Protein AF-A0A2N5XEX2-F1 (afdb_monomer)

Mean predicted aligned error: 5.35 Å

Structure (mmCIF, N/CA/C/O backbone):
data_AF-A0A2N5XEX2-F1
#
_entry.id   AF-A0A2N5XEX2-F1
#
loop_
_atom_site.group_PDB
_atom_site.id
_atom_site.type_symbol
_atom_site.label_atom_id
_atom_site.label_alt_id
_atom_site.label_comp_id
_atom_site.label_asym_id
_atom_site.label_entity_id
_atom_site.label_seq_id
_atom_site.pdbx_PDB_ins_code
_atom_site.Cartn_x
_atom_site.Cartn_y
_atom_site.Cartn_z
_atom_site.occupancy
_atom_site.B_iso_or_equiv
_atom_site.auth_seq_id
_atom_site.auth_comp_id
_atom_site.auth_asym_id
_atom_site.auth_atom_id
_atom_site.pdbx_PDB_model_num
ATOM 1 N N . MET A 1 1 ? -8.941 18.783 -34.982 1.00 40.00 1 MET A N 1
ATOM 2 C CA . MET A 1 1 ? -8.845 17.412 -34.440 1.00 40.00 1 MET A CA 1
ATOM 3 C C . MET A 1 1 ? -9.365 17.450 -33.010 1.00 40.00 1 MET A C 1
ATOM 5 O O . MET A 1 1 ? -8.721 18.055 -32.162 1.00 40.00 1 MET A O 1
ATOM 9 N N . GLY A 1 2 ? -10.592 16.982 -32.783 1.00 37.44 2 GLY A N 1
ATOM 10 C CA . GLY A 1 2 ? -11.292 17.149 -31.508 1.00 37.44 2 GLY A CA 1
ATOM 11 C C . GLY A 1 2 ? -10.691 16.294 -30.394 1.00 37.44 2 GLY A C 1
ATOM 12 O O . GLY A 1 2 ? -10.546 15.087 -30.557 1.00 37.44 2 GLY A O 1
ATOM 13 N N . LYS A 1 3 ? -10.376 16.908 -29.248 1.00 43.88 3 LYS A N 1
ATOM 14 C CA . LYS A 1 3 ? -10.282 16.178 -27.979 1.00 43.88 3 LYS A CA 1
ATOM 15 C C . LYS A 1 3 ? -11.709 15.912 -27.498 1.00 43.88 3 LYS A C 1
ATOM 17 O O . LYS A 1 3 ? -12.308 16.761 -26.842 1.00 43.88 3 LYS A O 1
ATOM 22 N N . SER A 1 4 ? -12.258 14.759 -27.865 1.00 40.75 4 SER A N 1
ATOM 23 C CA 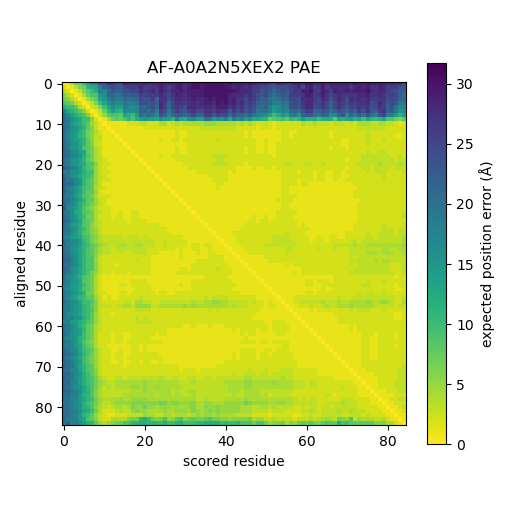. SER A 1 4 ? -13.481 14.243 -27.253 1.00 40.75 4 SER A CA 1
ATOM 24 C C . SER A 1 4 ? -13.167 13.777 -25.826 1.00 40.75 4 SER A C 1
ATOM 26 O O . SER A 1 4 ? -12.427 12.827 -25.613 1.00 40.75 4 SER A O 1
ATOM 28 N N . ILE A 1 5 ? -13.668 14.574 -24.884 1.00 62.91 5 ILE A N 1
ATOM 29 C CA . ILE A 1 5 ? -13.944 14.368 -23.453 1.00 62.91 5 ILE A CA 1
ATOM 30 C C . ILE A 1 5 ? -14.178 12.917 -23.001 1.00 62.91 5 ILE A C 1
ATOM 32 O O . ILE A 1 5 ? -15.112 12.298 -23.491 1.00 62.91 5 ILE A O 1
ATOM 36 N N . ASP A 1 6 ? -13.498 12.495 -21.923 1.00 45.47 6 ASP A N 1
ATOM 37 C CA . ASP A 1 6 ? -14.002 11.453 -21.016 1.00 45.47 6 ASP A CA 1
ATOM 38 C C . ASP A 1 6 ? -13.918 11.899 -19.545 1.00 45.47 6 ASP A C 1
ATOM 40 O O . ASP A 1 6 ? -12.913 12.404 -19.045 1.00 45.47 6 ASP A O 1
ATOM 44 N N . ARG A 1 7 ? -15.057 11.780 -18.865 1.00 45.25 7 ARG A N 1
ATOM 45 C CA . ARG A 1 7 ? -15.365 12.263 -17.514 1.00 45.25 7 ARG A CA 1
ATOM 46 C C . ARG A 1 7 ? -14.709 11.364 -16.443 1.00 45.25 7 ARG A C 1
ATOM 48 O O . ARG A 1 7 ? -14.930 10.165 -16.453 1.00 45.25 7 ARG A O 1
ATOM 55 N N . ALA A 1 8 ? -14.040 11.944 -15.441 1.00 42.97 8 ALA A N 1
ATOM 56 C CA . ALA A 1 8 ? -13.773 11.322 -14.127 1.00 42.97 8 ALA A CA 1
ATOM 57 C C . ALA A 1 8 ? -12.826 10.093 -14.055 1.00 42.97 8 ALA A C 1
ATOM 59 O O . ALA A 1 8 ? -13.203 9.055 -13.508 1.00 42.97 8 ALA A O 1
ATOM 60 N N . SER A 1 9 ? -11.561 10.225 -14.469 1.00 50.72 9 SER A N 1
ATOM 61 C CA . SER A 1 9 ? -10.511 9.224 -14.191 1.00 50.72 9 SER A CA 1
ATOM 62 C C . SER A 1 9 ? -10.184 9.154 -12.689 1.00 50.72 9 SER A C 1
ATOM 64 O O . SER A 1 9 ? -9.215 9.744 -12.215 1.00 50.72 9 SER A O 1
ATOM 66 N N . SER A 1 10 ? -11.025 8.485 -11.896 1.00 74.88 10 SER A N 1
ATOM 67 C CA . SER A 1 10 ? -10.702 8.164 -10.503 1.00 74.88 10 SER A CA 1
ATOM 68 C C . SER A 1 10 ? -9.469 7.271 -10.505 1.00 74.88 10 SER A C 1
ATOM 70 O O . SER A 1 10 ? -9.538 6.147 -10.994 1.00 74.88 10 SER A O 1
ATOM 72 N N . HIS A 1 11 ? -8.361 7.772 -9.960 1.00 89.38 11 HIS A N 1
ATOM 73 C CA . HIS A 1 11 ? -7.155 6.996 -9.682 1.00 89.38 11 HIS A CA 1
ATOM 74 C C . HIS A 1 11 ? -7.539 5.593 -9.146 1.00 89.38 11 HIS A C 1
ATOM 76 O O . HIS A 1 11 ? -8.362 5.535 -8.225 1.00 89.38 11 HIS A O 1
ATOM 82 N N . PRO A 1 12 ? -6.971 4.470 -9.635 1.00 92.62 12 PRO A N 1
ATOM 83 C CA . PRO A 1 12 ? -7.404 3.117 -9.249 1.00 92.62 12 PRO A CA 1
ATOM 84 C C . PRO A 1 12 ? -7.446 2.891 -7.731 1.00 92.62 12 PRO A C 1
ATOM 86 O O . PRO A 1 12 ? -8.444 2.413 -7.187 1.00 92.62 12 PRO A O 1
ATOM 89 N N . LEU A 1 13 ? -6.430 3.372 -7.006 1.00 95.06 13 LEU A N 1
ATOM 90 C CA . LEU A 1 13 ? -6.449 3.389 -5.539 1.00 95.06 13 LEU A CA 1
ATOM 91 C C . LEU A 1 13 ? -7.618 4.191 -4.935 1.00 95.06 13 LEU A C 1
ATOM 93 O O . LEU A 1 13 ? -8.247 3.720 -3.987 1.00 95.06 13 LEU A O 1
ATOM 97 N N . ALA A 1 14 ? -7.951 5.365 -5.483 1.00 95.31 14 ALA A N 1
ATOM 98 C CA . ALA A 1 14 ? -9.088 6.165 -5.030 1.00 95.31 14 ALA A CA 1
ATOM 99 C C . ALA A 1 14 ? -10.417 5.425 -5.244 1.00 95.31 14 ALA A C 1
ATOM 101 O O . ALA A 1 14 ? -11.290 5.466 -4.374 1.00 95.31 14 ALA A O 1
ATOM 102 N N . PHE A 1 15 ? -10.563 4.721 -6.372 1.00 94.19 15 PHE A N 1
ATOM 103 C CA . PHE A 1 15 ? -11.719 3.865 -6.642 1.00 94.19 15 PHE A CA 1
ATOM 104 C C . PHE A 1 15 ? -11.836 2.741 -5.604 1.00 94.19 15 PHE A C 1
ATOM 106 O O . PHE A 1 15 ? -12.885 2.594 -4.971 1.00 94.19 15 PHE A O 1
ATOM 113 N N . VAL A 1 16 ? -10.751 1.996 -5.362 1.00 95.00 16 VAL A N 1
ATOM 114 C CA . VAL A 1 16 ? -10.710 0.916 -4.363 1.00 95.00 16 VAL A CA 1
ATOM 115 C C . VAL A 1 16 ? -11.048 1.444 -2.971 1.00 95.00 16 VAL A C 1
ATOM 117 O O . VAL A 1 16 ? -11.918 0.892 -2.295 1.00 95.00 16 VAL A O 1
ATOM 120 N N . ARG A 1 17 ? -10.412 2.543 -2.557 1.00 96.38 17 ARG A N 1
ATOM 121 C CA . ARG A 1 17 ? -10.617 3.167 -1.251 1.00 96.38 17 ARG A CA 1
ATOM 122 C C . ARG A 1 17 ? -12.083 3.559 -1.042 1.00 96.38 17 ARG A C 1
ATOM 124 O O . ARG A 1 17 ? -12.672 3.193 -0.028 1.00 96.38 17 ARG A O 1
ATOM 131 N N . ARG A 1 18 ? -12.690 4.247 -2.017 1.00 96.19 18 ARG A N 1
ATOM 132 C CA . ARG A 1 18 ? -14.108 4.649 -1.966 1.00 96.19 18 ARG A CA 1
ATOM 133 C C . ARG A 1 18 ? -15.043 3.442 -1.928 1.00 96.19 18 ARG A C 1
ATOM 135 O O . ARG A 1 18 ? -15.960 3.426 -1.116 1.00 96.19 18 ARG A O 1
ATOM 142 N N . ARG A 1 19 ? -14.788 2.410 -2.740 1.00 96.12 19 ARG A N 1
ATOM 143 C CA . ARG A 1 19 ? -15.597 1.178 -2.772 1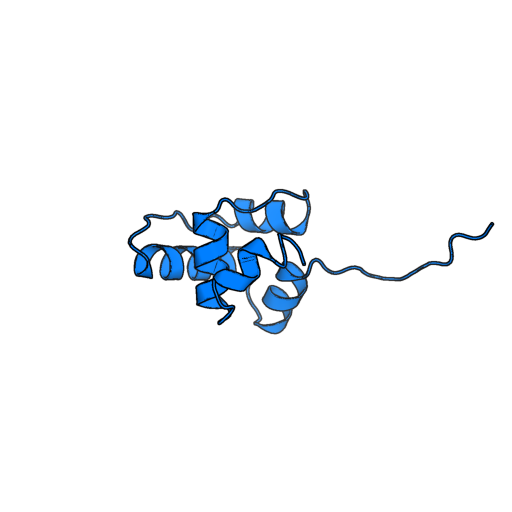.00 96.12 19 ARG A CA 1
ATOM 144 C C . ARG A 1 19 ? -15.533 0.390 -1.460 1.00 96.12 19 ARG A C 1
ATOM 146 O O . ARG A 1 19 ? -16.492 -0.287 -1.110 1.00 96.12 19 ARG A O 1
ATOM 153 N N . ARG A 1 20 ? -14.414 0.476 -0.738 1.00 96.31 20 ARG A N 1
ATOM 154 C CA . ARG A 1 20 ? -14.225 -0.132 0.589 1.00 96.31 20 ARG A CA 1
ATOM 155 C C . ARG A 1 20 ? -14.711 0.755 1.745 1.00 96.31 20 ARG A C 1
ATOM 157 O O . ARG A 1 20 ? -14.645 0.317 2.886 1.00 96.31 20 ARG A O 1
ATOM 164 N N . GLY A 1 21 ? -15.175 1.978 1.471 1.00 97.06 21 GLY A N 1
ATOM 165 C CA . GLY A 1 21 ? -15.593 2.932 2.504 1.00 97.06 21 GLY A CA 1
ATOM 166 C C . GLY A 1 21 ? -14.439 3.508 3.330 1.00 97.06 21 GLY A C 1
ATOM 167 O O . GLY A 1 21 ? -14.671 4.049 4.402 1.00 97.06 21 GLY A O 1
ATOM 168 N N . TRP A 1 22 ? -13.199 3.403 2.849 1.00 97.94 22 TRP A N 1
ATOM 169 C CA . TRP A 1 22 ? -12.022 3.849 3.588 1.00 97.94 22 TRP A CA 1
ATOM 170 C C . TRP A 1 22 ? -11.784 5.363 3.438 1.00 97.94 22 TRP A C 1
ATOM 172 O O . TRP A 1 22 ? -11.757 5.942 2.346 1.00 97.94 22 TRP A O 1
ATOM 182 N N . SER A 1 23 ? -11.507 6.028 4.549 1.00 98.12 23 SER A N 1
ATOM 183 C CA . SER A 1 23 ? -10.804 7.308 4.577 1.00 98.12 23 SER A CA 1
ATOM 184 C C . SER A 1 23 ? -9.332 7.130 4.182 1.00 98.12 23 SER A C 1
ATOM 186 O O . SER A 1 23 ? -8.789 6.022 4.162 1.00 98.12 23 SER A O 1
ATOM 188 N N . TYR A 1 24 ? -8.636 8.234 3.898 1.00 98.25 24 TYR A N 1
ATOM 189 C CA . TYR A 1 24 ? -7.187 8.196 3.664 1.00 98.25 24 TYR A CA 1
ATOM 190 C C . TYR A 1 24 ? -6.417 7.614 4.856 1.00 98.25 24 TYR A C 1
ATOM 192 O O . TYR A 1 24 ? -5.440 6.892 4.672 1.00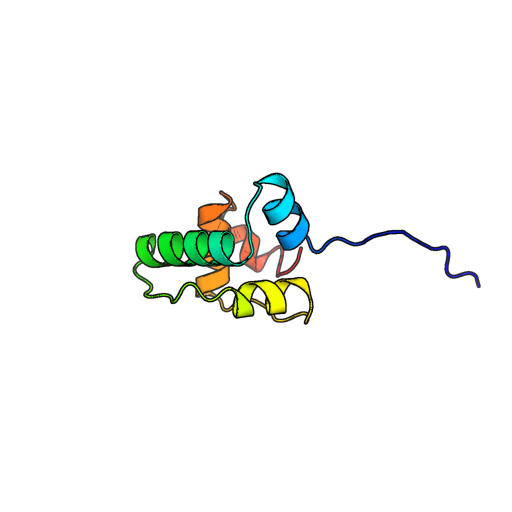 98.25 24 TYR A O 1
ATOM 200 N N . GLN A 1 25 ? -6.862 7.913 6.081 1.00 98.62 25 GLN A N 1
ATOM 201 C CA . GLN A 1 25 ? -6.220 7.410 7.291 1.00 98.62 25 GLN A CA 1
ATOM 202 C C . GLN A 1 25 ? -6.457 5.908 7.480 1.00 98.62 25 GLN A C 1
ATOM 204 O O . GLN A 1 25 ? -5.552 5.208 7.925 1.00 98.62 25 GLN A O 1
ATOM 209 N N . GLU A 1 26 ? -7.641 5.397 7.140 1.00 98.75 26 GLU A N 1
ATOM 210 C CA . GLU A 1 26 ? -7.916 3.955 7.186 1.00 98.75 26 GLU A CA 1
ATOM 211 C C . GLU A 1 26 ? -7.086 3.196 6.162 1.00 98.75 26 GLU A C 1
ATOM 213 O O . GLU A 1 26 ? -6.447 2.215 6.527 1.00 98.75 26 GLU A O 1
ATOM 218 N N . LEU A 1 27 ? -6.987 3.693 4.926 1.00 98.56 27 LEU A N 1
ATOM 219 C CA . LEU A 1 27 ? -6.092 3.085 3.947 1.00 98.56 27 LEU A CA 1
ATOM 220 C C . LEU A 1 27 ? -4.630 3.122 4.426 1.00 98.56 27 LEU A C 1
ATOM 222 O O . LEU A 1 27 ? -3.928 2.121 4.327 1.00 98.56 27 LEU A O 1
ATOM 226 N N . ALA A 1 28 ? -4.175 4.224 5.028 1.00 98.62 28 ALA A N 1
ATOM 227 C CA . ALA A 1 28 ? -2.828 4.293 5.591 1.00 98.62 28 ALA A CA 1
ATOM 228 C C . ALA A 1 28 ? -2.588 3.256 6.708 1.00 98.62 28 ALA A C 1
ATOM 230 O O . ALA A 1 28 ? -1.487 2.713 6.799 1.00 98.62 28 ALA A O 1
ATOM 231 N N . ARG A 1 29 ? -3.600 2.962 7.539 1.00 98.81 29 ARG A N 1
ATOM 232 C CA . ARG A 1 29 ? -3.533 1.904 8.565 1.00 98.81 29 ARG A CA 1
ATOM 233 C C . ARG A 1 29 ? -3.495 0.516 7.938 1.00 98.81 29 ARG A C 1
ATOM 235 O O . ARG A 1 29 ? -2.608 -0.253 8.275 1.00 98.81 29 ARG A O 1
ATOM 242 N N . VAL A 1 30 ? -4.365 0.243 6.964 1.00 98.56 30 VAL A N 1
ATOM 243 C CA . VAL A 1 30 ? -4.375 -1.026 6.220 1.00 98.56 30 VAL A CA 1
ATOM 244 C C . VAL A 1 30 ? -2.999 -1.314 5.617 1.00 98.56 30 VAL A C 1
ATOM 246 O O . VAL A 1 30 ? -2.494 -2.428 5.745 1.00 98.56 30 VAL A O 1
ATOM 249 N N . VAL A 1 31 ? -2.363 -0.314 5.004 1.00 98.50 31 VAL A N 1
ATOM 250 C CA . VAL A 1 31 ? -1.010 -0.465 4.453 1.00 98.50 31 VAL A CA 1
ATOM 251 C C . VAL A 1 31 ? 0.012 -0.718 5.563 1.00 98.50 31 VAL A C 1
ATOM 253 O O . VAL A 1 31 ? 0.813 -1.637 5.437 1.00 98.50 31 VAL A O 1
ATOM 256 N N . ALA A 1 32 ? -0.024 0.035 6.665 1.00 98.62 32 ALA A N 1
ATOM 257 C CA . ALA A 1 32 ? 0.905 -0.166 7.777 1.00 98.62 32 ALA A CA 1
ATOM 258 C C . ALA A 1 32 ? 0.778 -1.560 8.423 1.00 98.62 32 ALA A C 1
ATOM 260 O O . ALA A 1 32 ? 1.792 -2.206 8.685 1.00 98.62 32 ALA A O 1
ATOM 261 N N . ASP A 1 33 ? -0.444 -2.056 8.619 1.00 98.69 33 ASP A N 1
ATOM 262 C CA . ASP A 1 33 ? -0.703 -3.378 9.196 1.00 98.69 33 ASP A CA 1
ATOM 263 C C . ASP A 1 33 ? -0.211 -4.499 8.269 1.00 98.69 33 ASP A C 1
ATOM 265 O O . ASP A 1 33 ? 0.406 -5.468 8.718 1.00 98.69 33 ASP A O 1
ATOM 269 N N . ASN A 1 34 ? -0.411 -4.346 6.955 1.00 98.62 34 ASN A N 1
ATOM 270 C CA . ASN A 1 34 ? 0.084 -5.307 5.970 1.00 98.62 34 ASN A CA 1
ATOM 271 C C . ASN A 1 34 ? 1.609 -5.240 5.804 1.00 98.62 34 ASN A C 1
ATOM 273 O O . ASN A 1 34 ? 2.232 -6.285 5.642 1.00 98.62 34 ASN A O 1
ATOM 277 N N . ALA A 1 35 ? 2.223 -4.059 5.903 1.00 98.38 35 ALA A N 1
ATOM 278 C CA . ALA A 1 35 ? 3.679 -3.919 5.935 1.00 98.38 35 ALA A CA 1
ATOM 279 C C . ALA A 1 35 ? 4.271 -4.604 7.175 1.00 98.38 35 ALA A C 1
ATOM 281 O O . ALA A 1 35 ? 5.226 -5.372 7.066 1.00 98.38 35 ALA A O 1
ATOM 282 N N . ARG A 1 36 ? 3.642 -4.424 8.343 1.00 98.19 36 ARG A N 1
ATOM 283 C CA . ARG A 1 36 ? 4.045 -5.096 9.583 1.00 98.19 36 ARG A CA 1
ATOM 284 C C . ARG A 1 36 ? 3.961 -6.616 9.463 1.00 98.19 36 ARG A C 1
ATOM 286 O O . ARG A 1 36 ? 4.866 -7.303 9.928 1.00 98.19 36 ARG A O 1
ATOM 293 N N . ALA A 1 37 ? 2.921 -7.142 8.816 1.00 97.81 37 ALA A N 1
ATOM 294 C CA . ALA A 1 37 ? 2.796 -8.574 8.538 1.00 97.81 37 ALA A CA 1
ATOM 295 C C . ALA A 1 37 ? 3.903 -9.112 7.606 1.00 97.81 37 ALA A C 1
ATOM 297 O O . ALA A 1 37 ? 4.156 -10.313 7.600 1.00 97.81 37 ALA A O 1
ATOM 298 N N . LEU A 1 38 ? 4.565 -8.237 6.844 1.00 97.00 38 LEU A N 1
ATOM 299 C CA . LEU A 1 38 ? 5.736 -8.544 6.016 1.00 97.00 38 LEU A CA 1
ATOM 300 C C . LEU A 1 38 ? 7.069 -8.265 6.740 1.00 97.00 38 LEU A C 1
ATOM 302 O O . LEU A 1 38 ? 8.125 -8.350 6.124 1.00 97.00 38 LEU A O 1
ATOM 306 N N . GLY A 1 39 ? 7.040 -7.909 8.029 1.00 98.12 39 GLY A N 1
ATOM 307 C CA . GLY A 1 39 ? 8.238 -7.571 8.802 1.00 98.12 39 GLY A CA 1
ATOM 308 C C . GLY A 1 39 ? 8.778 -6.159 8.555 1.00 98.12 39 GLY A C 1
ATOM 309 O O . GLY A 1 39 ? 9.877 -5.845 9.005 1.00 98.12 39 GLY A O 1
ATOM 310 N N . VAL A 1 40 ? 8.018 -5.292 7.877 1.00 97.94 40 VAL A N 1
ATOM 311 C CA . VAL A 1 40 ? 8.438 -3.927 7.541 1.00 97.94 40 VAL A CA 1
ATOM 312 C C . VAL A 1 40 ? 7.743 -2.916 8.459 1.00 97.94 40 VAL A C 1
ATOM 314 O O . VAL A 1 40 ? 6.515 -2.783 8.413 1.00 97.94 40 VAL A O 1
ATOM 317 N N . PRO A 1 41 ? 8.482 -2.163 9.293 1.00 96.38 41 PRO A N 1
ATOM 318 C CA . PRO A 1 41 ? 7.888 -1.104 10.096 1.00 96.38 41 PRO A CA 1
ATOM 319 C C . PRO A 1 41 ? 7.436 0.048 9.192 1.00 96.38 41 PRO A C 1
ATOM 321 O O . PRO A 1 41 ? 8.222 0.598 8.424 1.00 96.38 41 PRO A O 1
ATOM 324 N N . MET A 1 42 ? 6.168 0.453 9.300 1.00 97.56 42 MET A N 1
ATOM 325 C CA . MET A 1 42 ? 5.623 1.535 8.482 1.00 97.56 42 MET A CA 1
ATOM 326 C C . MET A 1 42 ? 4.665 2.431 9.268 1.00 97.56 42 MET A C 1
ATOM 328 O O . MET A 1 42 ? 3.786 1.961 9.985 1.00 97.56 42 MET A O 1
ATOM 332 N N . ALA A 1 43 ? 4.811 3.747 9.098 1.00 97.31 43 ALA A N 1
ATOM 333 C CA . ALA A 1 43 ? 3.914 4.728 9.698 1.00 97.31 43 ALA A CA 1
ATOM 334 C C . ALA A 1 43 ? 2.635 4.926 8.861 1.00 97.31 43 ALA A C 1
ATOM 336 O O . ALA A 1 43 ? 2.699 5.214 7.662 1.00 97.31 43 ALA A O 1
ATOM 337 N N . ALA A 1 44 ? 1.474 4.872 9.518 1.00 98.19 44 ALA A N 1
ATOM 338 C CA . ALA A 1 44 ? 0.160 5.105 8.916 1.00 98.19 44 ALA A CA 1
ATOM 339 C C . ALA A 1 44 ? -0.126 6.609 8.722 1.00 98.19 44 ALA A C 1
ATOM 341 O O . ALA A 1 44 ? -0.853 7.226 9.503 1.00 98.19 44 ALA A O 1
ATOM 342 N N . ARG A 1 45 ? 0.456 7.211 7.679 1.00 98.06 45 ARG A N 1
ATOM 343 C CA . ARG A 1 45 ? 0.300 8.641 7.348 1.00 98.06 45 ARG A CA 1
ATOM 344 C C . ARG A 1 45 ? -0.655 8.848 6.171 1.00 98.06 45 ARG A C 1
ATOM 346 O O . ARG A 1 45 ? -0.326 8.472 5.043 1.00 98.06 45 ARG A O 1
ATOM 353 N N . ARG A 1 46 ? -1.808 9.487 6.410 1.00 97.81 46 ARG A N 1
ATOM 354 C CA . ARG A 1 46 ? -2.810 9.800 5.368 1.00 97.81 46 ARG A CA 1
ATOM 355 C C . ARG A 1 46 ? -2.243 10.635 4.216 1.00 97.81 46 ARG A C 1
ATOM 357 O O . ARG A 1 46 ? -2.708 10.521 3.088 1.00 97.81 46 ARG A O 1
ATOM 364 N N . GLU A 1 47 ? -1.231 11.457 4.489 1.00 98.12 47 GLU A N 1
ATOM 365 C CA . GLU A 1 47 ? -0.608 12.348 3.511 1.00 98.12 47 GLU A CA 1
ATOM 366 C C . GLU A 1 47 ? 0.073 11.557 2.390 1.00 98.12 47 GLU A C 1
ATOM 368 O O . GLU A 1 47 ? 0.054 12.005 1.244 1.00 98.12 47 GLU A O 1
ATOM 373 N N . LYS A 1 48 ? 0.625 10.365 2.686 1.00 96.88 48 LYS A N 1
ATOM 374 C CA . LYS A 1 48 ? 1.192 9.492 1.644 1.00 96.88 48 LYS A CA 1
ATOM 375 C C . LYS A 1 48 ? 0.104 9.064 0.663 1.00 96.88 48 LYS A C 1
ATOM 377 O O . LYS A 1 48 ? 0.268 9.238 -0.535 1.00 96.88 48 LYS A O 1
ATOM 382 N N . VAL A 1 49 ? -1.028 8.593 1.187 1.00 97.50 49 VAL A N 1
ATOM 383 C CA . VAL A 1 49 ? -2.165 8.119 0.385 1.00 97.50 49 VAL A CA 1
ATOM 384 C C . VAL A 1 49 ? -2.704 9.220 -0.522 1.00 97.50 49 VAL A C 1
ATOM 386 O O . VAL A 1 49 ? -2.938 8.993 -1.704 1.00 97.50 49 VAL A O 1
ATOM 389 N N . TRP A 1 50 ? -2.854 10.433 0.011 1.00 96.62 50 TRP A N 1
ATOM 390 C CA . TRP A 1 50 ? -3.309 11.562 -0.791 1.00 96.62 50 TRP A CA 1
ATOM 391 C C . TRP A 1 50 ? -2.323 11.902 -1.923 1.00 96.62 50 TRP A C 1
ATOM 393 O O . TRP A 1 50 ? -2.749 12.126 -3.052 1.00 96.62 50 TRP A O 1
ATOM 403 N N . ARG A 1 51 ? 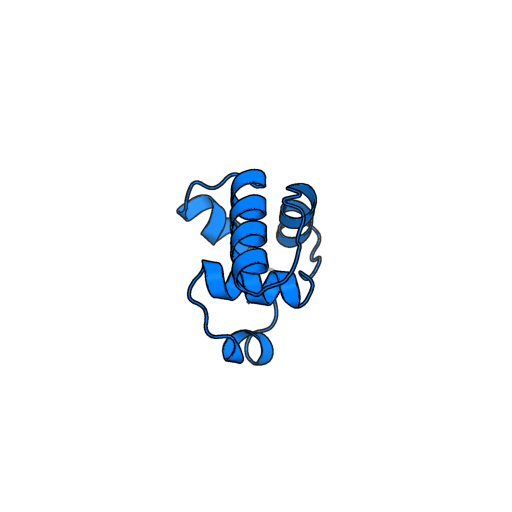-1.007 11.875 -1.665 1.00 96.56 51 ARG A N 1
ATOM 404 C CA . ARG A 1 51 ? 0.006 12.093 -2.714 1.00 96.56 51 ARG A CA 1
ATOM 405 C C . ARG A 1 51 ? -0.014 11.004 -3.786 1.00 96.56 51 ARG A C 1
ATOM 407 O O . ARG A 1 51 ? 0.166 11.324 -4.958 1.00 96.56 51 ARG A O 1
ATOM 414 N N . TRP A 1 52 ? -0.247 9.752 -3.397 1.00 96.88 52 TRP A N 1
ATOM 415 C CA . TRP A 1 52 ? -0.397 8.644 -4.340 1.00 96.88 52 TRP A CA 1
ATOM 416 C C . TRP A 1 52 ? -1.583 8.876 -5.278 1.00 96.88 52 TRP A C 1
ATOM 418 O O . TRP A 1 52 ? -1.428 8.773 -6.486 1.00 96.88 52 TRP A O 1
ATOM 428 N N . GLU A 1 53 ? -2.737 9.275 -4.732 1.00 95.06 53 GLU A N 1
ATOM 429 C CA . GLU A 1 53 ? -3.957 9.487 -5.520 1.00 95.06 53 GLU A CA 1
ATOM 430 C C . GLU A 1 53 ? -3.934 10.751 -6.397 1.00 95.06 53 GLU A C 1
ATOM 432 O O . GLU A 1 53 ? -4.556 10.749 -7.457 1.00 95.06 53 GLU A O 1
ATOM 437 N N . HIS A 1 54 ? -3.268 11.829 -5.961 1.00 93.12 54 HIS A N 1
ATOM 438 C CA . HIS A 1 54 ? -3.433 13.162 -6.570 1.00 93.12 54 HIS A CA 1
ATOM 439 C C . HIS A 1 54 ? -2.167 13.762 -7.180 1.00 93.12 54 HIS A C 1
ATOM 441 O O . HIS A 1 54 ? -2.273 14.636 -8.034 1.00 93.12 54 HIS A O 1
ATOM 447 N N . TRP A 1 55 ? -0.976 13.349 -6.744 1.00 93.00 55 TRP A N 1
ATOM 448 C CA . TRP A 1 55 ? 0.295 13.970 -7.158 1.00 93.00 55 TRP A CA 1
ATOM 449 C C . TRP A 1 55 ? 1.156 13.076 -8.050 1.00 93.00 55 TRP A C 1
ATOM 451 O O . TRP A 1 55 ? 2.292 13.431 -8.349 1.00 93.00 55 TRP A O 1
ATOM 461 N N . GLY A 1 56 ? 0.647 11.910 -8.455 1.00 88.44 56 GLY A N 1
ATOM 462 C CA . GLY A 1 56 ? 1.418 10.949 -9.246 1.00 88.44 56 GLY A CA 1
ATOM 463 C C . GLY A 1 56 ? 2.624 10.376 -8.495 1.00 88.44 56 GLY A C 1
ATOM 464 O O . GLY A 1 56 ? 3.534 9.834 -9.115 1.00 88.44 56 GLY A O 1
ATOM 465 N N . VAL A 1 57 ? 2.660 10.500 -7.160 1.00 95.50 57 VAL A N 1
ATOM 466 C CA . VAL A 1 57 ? 3.732 9.915 -6.352 1.00 95.50 57 VAL A CA 1
ATOM 467 C C . VAL A 1 57 ? 3.563 8.403 -6.352 1.00 95.50 57 VAL A C 1
ATOM 469 O O . VAL A 1 57 ? 2.565 7.885 -5.858 1.00 95.50 57 VAL A O 1
ATOM 472 N N . VAL A 1 58 ? 4.569 7.698 -6.855 1.00 95.81 58 VAL A N 1
ATOM 473 C CA . VAL A 1 58 ? 4.614 6.237 -6.811 1.00 95.81 58 VAL A CA 1
ATOM 474 C C . VAL A 1 58 ? 4.886 5.790 -5.365 1.00 95.81 58 VAL A C 1
ATOM 476 O O . VAL A 1 58 ? 5.832 6.291 -4.745 1.00 95.81 58 VAL A O 1
ATOM 479 N N . PRO A 1 59 ? 4.085 4.879 -4.780 1.00 96.38 59 PRO A N 1
ATOM 480 C CA . PRO A 1 59 ? 4.397 4.292 -3.484 1.00 96.38 59 PRO A CA 1
ATOM 481 C C . PRO A 1 59 ? 5.745 3.565 -3.534 1.00 96.38 59 PRO A C 1
ATOM 483 O O . PRO A 1 59 ? 6.058 2.888 -4.511 1.00 96.38 59 PRO A O 1
ATOM 486 N N . GLU A 1 60 ? 6.539 3.666 -2.471 1.00 95.94 60 GLU A N 1
ATOM 487 C CA . GLU A 1 60 ? 7.786 2.899 -2.357 1.00 95.94 60 GLU A CA 1
ATOM 488 C C . GLU A 1 60 ? 7.520 1.381 -2.394 1.00 95.94 60 GLU A C 1
ATOM 490 O O . GLU A 1 60 ? 6.408 0.937 -2.097 1.00 95.94 60 GLU A O 1
ATOM 495 N N . ALA A 1 61 ? 8.533 0.575 -2.728 1.00 95.94 61 ALA A N 1
ATOM 496 C CA . ALA A 1 61 ? 8.368 -0.863 -2.968 1.00 95.94 61 ALA A CA 1
ATOM 497 C C . ALA A 1 61 ? 7.681 -1.608 -1.805 1.00 95.94 61 ALA A C 1
ATOM 499 O O . ALA A 1 61 ? 6.796 -2.432 -2.032 1.00 95.94 61 ALA A O 1
ATOM 500 N N . ASP A 1 62 ? 8.020 -1.278 -0.555 1.00 97.56 62 ASP A N 1
ATOM 501 C CA . ASP A 1 62 ? 7.347 -1.840 0.622 1.00 97.56 62 ASP A CA 1
ATOM 502 C C . ASP A 1 62 ? 5.872 -1.438 0.715 1.00 97.56 62 ASP A C 1
ATOM 504 O O . ASP A 1 62 ? 5.024 -2.263 1.057 1.00 97.56 62 ASP A O 1
ATOM 508 N N . SER A 1 63 ? 5.540 -0.189 0.371 1.00 97.62 63 SER A N 1
ATOM 509 C CA . SER A 1 63 ? 4.149 0.274 0.323 1.00 97.62 63 SER A CA 1
ATOM 510 C C . SER A 1 63 ? 3.367 -0.432 -0.791 1.00 97.62 63 SER A C 1
ATOM 512 O O . SER A 1 63 ? 2.211 -0.788 -0.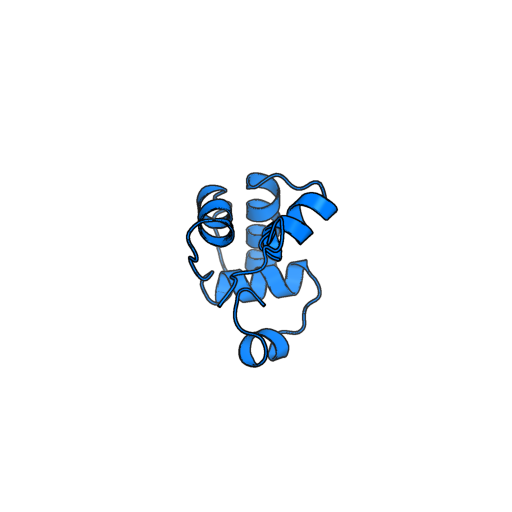572 1.00 97.62 63 SER A O 1
ATOM 514 N N . GLN A 1 64 ? 3.984 -0.694 -1.950 1.00 97.56 64 GLN A N 1
ATOM 515 C CA . GLN A 1 64 ? 3.354 -1.460 -3.034 1.00 97.56 64 GLN A CA 1
ATOM 516 C C . GLN A 1 64 ? 3.105 -2.916 -2.633 1.00 97.56 64 GLN A C 1
ATOM 518 O O . GLN A 1 64 ? 1.998 -3.412 -2.818 1.00 97.56 64 GLN A O 1
ATOM 523 N N . ARG A 1 65 ? 4.080 -3.583 -1.999 1.00 97.56 65 ARG A N 1
ATOM 524 C CA . ARG A 1 65 ? 3.899 -4.945 -1.466 1.00 97.56 65 ARG A CA 1
ATOM 525 C C . ARG A 1 65 ? 2.804 -5.014 -0.406 1.00 97.56 65 ARG A C 1
ATOM 527 O O . ARG A 1 65 ? 1.980 -5.924 -0.427 1.00 97.56 65 ARG A O 1
ATOM 534 N N . ALA A 1 66 ? 2.767 -4.044 0.503 1.00 98.19 66 ALA A N 1
ATOM 535 C CA . ALA A 1 66 ? 1.741 -3.975 1.535 1.00 98.19 66 ALA A CA 1
ATOM 536 C C . ALA A 1 66 ? 0.340 -3.726 0.949 1.00 98.19 66 ALA A C 1
ATOM 538 O O . ALA A 1 66 ? -0.619 -4.369 1.378 1.00 98.19 66 ALA A O 1
ATOM 539 N N . LEU A 1 67 ? 0.216 -2.849 -0.054 1.00 97.38 67 LEU A N 1
ATOM 540 C CA . LEU A 1 67 ? -1.028 -2.649 -0.806 1.00 97.38 67 LEU A CA 1
ATOM 541 C C . LEU A 1 67 ? -1.448 -3.918 -1.549 1.00 97.38 67 LEU A C 1
ATOM 543 O O . LEU A 1 67 ? -2.601 -4.324 -1.443 1.00 97.38 67 LEU A O 1
ATOM 547 N N . ALA A 1 68 ? -0.521 -4.572 -2.249 1.00 96.69 68 ALA A N 1
ATOM 548 C CA . ALA A 1 68 ? -0.794 -5.804 -2.977 1.00 96.69 68 ALA A CA 1
ATOM 549 C C . ALA A 1 68 ? -1.325 -6.890 -2.035 1.00 96.69 68 ALA A C 1
ATOM 551 O O . ALA A 1 68 ? -2.405 -7.435 -2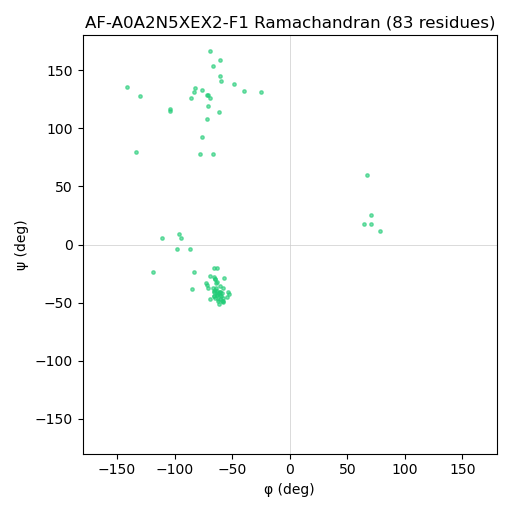.257 1.00 96.69 68 ALA A O 1
ATOM 552 N N . ARG A 1 69 ? -0.649 -7.097 -0.899 1.00 97.56 69 ARG A N 1
ATOM 553 C CA . ARG A 1 69 ? -1.099 -8.009 0.157 1.00 97.56 69 ARG A CA 1
ATOM 554 C C . ARG A 1 69 ? -2.492 -7.643 0.684 1.00 97.56 69 ARG A C 1
ATOM 556 O O . ARG A 1 69 ? -3.339 -8.521 0.822 1.00 97.56 69 ARG A O 1
ATOM 563 N N . ALA A 1 70 ? -2.744 -6.361 0.958 1.00 97.12 70 ALA A N 1
ATOM 564 C CA . ALA A 1 70 ? -4.033 -5.886 1.463 1.00 97.12 70 ALA A CA 1
ATOM 565 C C . ALA A 1 70 ? -5.187 -6.105 0.472 1.00 97.12 70 ALA A C 1
ATOM 567 O O . ALA A 1 70 ? -6.332 -6.302 0.881 1.00 97.12 70 ALA A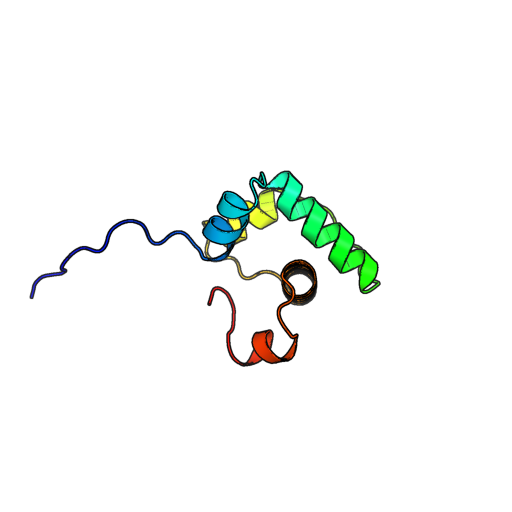 O 1
ATOM 568 N N . LEU A 1 71 ? -4.892 -6.046 -0.827 1.00 95.44 71 LEU A N 1
ATOM 569 C CA . LEU A 1 71 ? -5.870 -6.163 -1.907 1.00 95.44 71 LEU A CA 1
ATOM 570 C C . LEU A 1 71 ? -5.954 -7.576 -2.501 1.00 95.44 71 LEU A C 1
ATOM 572 O O . LEU A 1 71 ? -6.811 -7.812 -3.349 1.00 95.44 71 LEU A O 1
ATOM 576 N N . GLY A 1 72 ? -5.110 -8.510 -2.050 1.00 95.69 72 GLY A N 1
ATOM 577 C CA . GLY A 1 72 ? -5.024 -9.861 -2.608 1.00 95.69 72 GLY A CA 1
ATOM 578 C C . GLY A 1 72 ? -4.411 -9.901 -4.011 1.00 95.69 72 GLY A C 1
ATOM 579 O O . GLY A 1 72 ? -4.711 -10.808 -4.782 1.00 95.69 72 GLY A O 1
ATOM 580 N N . VAL A 1 73 ? -3.589 -8.910 -4.360 1.00 94.88 73 VAL A N 1
ATOM 581 C CA . VAL A 1 73 ? -2.869 -8.846 -5.635 1.00 94.88 73 VAL A CA 1
ATOM 582 C C . VAL A 1 73 ? -1.557 -9.634 -5.503 1.00 94.88 73 VAL A C 1
ATOM 584 O O . VAL A 1 73 ? -0.790 -9.361 -4.576 1.00 94.88 73 VAL A O 1
ATOM 587 N N . PRO A 1 74 ? -1.280 -10.605 -6.394 1.00 93.75 74 PRO A N 1
ATOM 588 C CA . PRO A 1 74 ? -0.014 -11.339 -6.399 1.00 93.75 74 PRO A CA 1
ATOM 589 C C . PRO A 1 74 ? 1.190 -10.418 -6.630 1.00 93.75 74 PRO A C 1
ATOM 591 O O . PRO A 1 74 ? 1.095 -9.449 -7.384 1.00 93.75 74 PRO A O 1
ATOM 594 N N . ALA A 1 75 ? 2.332 -10.710 -6.005 1.00 88.62 75 ALA A N 1
ATOM 595 C CA . ALA A 1 75 ? 3.508 -9.837 -6.068 1.00 88.62 75 ALA A CA 1
ATOM 596 C C . ALA A 1 75 ? 4.088 -9.722 -7.489 1.00 88.62 75 ALA A C 1
ATOM 598 O O . ALA A 1 75 ? 4.583 -8.661 -7.857 1.00 88.62 75 ALA A O 1
ATOM 599 N N . GLU A 1 76 ? 3.951 -10.764 -8.314 1.00 90.38 76 GLU A N 1
ATOM 600 C CA . GLU A 1 76 ? 4.435 -10.791 -9.704 1.00 90.38 76 GLU A CA 1
ATOM 601 C C . GLU A 1 76 ? 3.683 -9.781 -10.593 1.00 90.38 76 GLU A C 1
ATOM 603 O O . GLU A 1 76 ? 4.161 -9.360 -11.652 1.00 90.38 76 GLU A O 1
ATOM 608 N N . ARG A 1 77 ? 2.491 -9.346 -10.160 1.00 92.19 77 ARG A N 1
ATOM 609 C CA . ARG A 1 77 ? 1.747 -8.282 -10.842 1.00 92.19 77 ARG A CA 1
ATOM 610 C C . ARG A 1 77 ? 2.415 -6.921 -10.701 1.00 92.19 77 ARG A C 1
ATOM 612 O O . ARG A 1 77 ? 2.263 -6.124 -11.613 1.00 92.19 77 ARG A O 1
ATOM 619 N N . LEU A 1 78 ? 3.178 -6.672 -9.635 1.00 90.81 78 LEU A N 1
ATOM 620 C CA . LEU A 1 78 ? 3.814 -5.368 -9.405 1.00 90.81 78 LEU A CA 1
ATOM 621 C C . LEU A 1 78 ? 4.881 -5.031 -10.455 1.00 90.81 78 LEU A C 1
ATOM 623 O O . LEU A 1 78 ? 5.117 -3.859 -10.731 1.00 90.81 78 LEU A O 1
ATOM 627 N N . GLU A 1 79 ? 5.511 -6.044 -11.050 1.00 89.19 79 GLU A N 1
ATOM 628 C CA . GLU A 1 79 ? 6.502 -5.853 -12.116 1.00 89.19 79 GLU A CA 1
ATOM 629 C C . GLU A 1 79 ? 5.847 -5.730 -13.495 1.00 89.19 79 GLU A C 1
ATOM 631 O O . GLU A 1 79 ? 6.281 -4.939 -14.329 1.00 89.19 79 GLU A O 1
ATOM 636 N N . SER A 1 80 ? 4.787 -6.507 -13.737 1.00 91.25 80 SER A N 1
ATOM 637 C CA . SER A 1 80 ? 4.101 -6.546 -15.036 1.00 91.25 80 SER A CA 1
ATOM 638 C C . SER A 1 80 ? 3.070 -5.429 -15.226 1.00 91.25 80 SER A C 1
ATOM 640 O O . SER A 1 80 ? 2.742 -5.102 -16.362 1.00 91.25 80 SER A O 1
ATOM 642 N N . HIS A 1 81 ? 2.544 -4.879 -14.132 1.00 89.06 81 HIS A N 1
ATOM 643 C CA . HIS A 1 81 ? 1.543 -3.813 -14.090 1.00 89.06 81 HIS A CA 1
ATOM 644 C C . HIS A 1 81 ? 2.023 -2.783 -13.059 1.00 89.06 81 HIS A C 1
ATOM 646 O O . HIS A 1 81 ? 1.644 -2.846 -11.885 1.00 89.06 81 HIS A O 1
ATOM 652 N N . PRO A 1 82 ? 2.967 -1.905 -13.445 1.00 88.69 82 PRO A N 1
ATOM 653 C CA . PRO A 1 82 ? 3.495 -0.913 -12.530 1.00 88.69 82 PRO A CA 1
ATOM 654 C C . PRO A 1 82 ? 2.408 0.093 -12.151 1.00 88.69 82 PRO A C 1
ATOM 656 O O . PRO A 1 82 ? 1.485 0.377 -12.910 1.00 88.69 82 PRO A O 1
ATOM 659 N N . TRP A 1 83 ? 2.568 0.685 -10.972 1.00 90.38 83 TRP A N 1
ATOM 660 C CA . TRP A 1 83 ? 1.686 1.739 -10.481 1.00 90.38 83 TRP A CA 1
ATOM 661 C C . TRP A 1 83 ? 1.433 2.848 -11.529 1.00 90.38 83 TRP A C 1
ATOM 663 O O . TRP A 1 83 ? 2.404 3.333 -12.119 1.00 90.38 83 TRP A O 1
ATOM 673 N N . PRO A 1 84 ? 0.194 3.358 -11.685 1.00 87.50 84 PRO A N 1
ATOM 674 C CA . PRO A 1 84 ? -1.001 3.083 -10.878 1.00 87.50 84 PRO A CA 1
ATOM 675 C C . PRO A 1 84 ? -1.948 2.011 -11.447 1.00 87.50 84 PRO A C 1
ATOM 677 O O . PRO A 1 84 ? -3.061 1.906 -10.925 1.00 87.50 84 PRO A O 1
ATOM 680 N N . ASP A 1 85 ? -1.543 1.293 -12.498 1.00 74.31 85 ASP A N 1
ATOM 681 C CA . ASP A 1 85 ? -2.411 0.406 -13.289 1.00 74.31 85 ASP A CA 1
ATOM 682 C C . ASP A 1 85 ? -2.826 -0.893 -12.570 1.00 74.31 85 ASP A C 1
ATOM 684 O O . ASP A 1 85 ? -2.071 -1.397 -11.70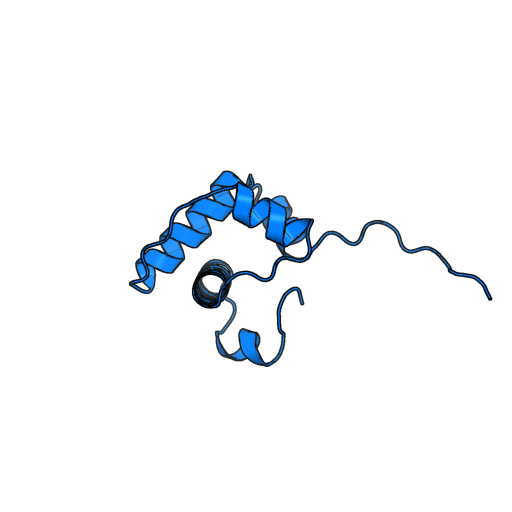4 1.00 74.31 85 ASP A O 1
#

Solvent-accessible surface area (backbone atoms only — not comparable to full-atom values): 5036 Å² total; per-residue (Å²): 134,83,84,82,84,82,87,78,88,65,39,57,66,51,46,54,33,57,76,70,70,44,52,51,51,52,49,21,40,51,32,21,55,36,19,44,76,70,75,39,91,55,82,54,46,32,68,58,50,51,35,42,58,72,66,75,44,75,68,54,71,64,54,46,51,8,43,26,62,6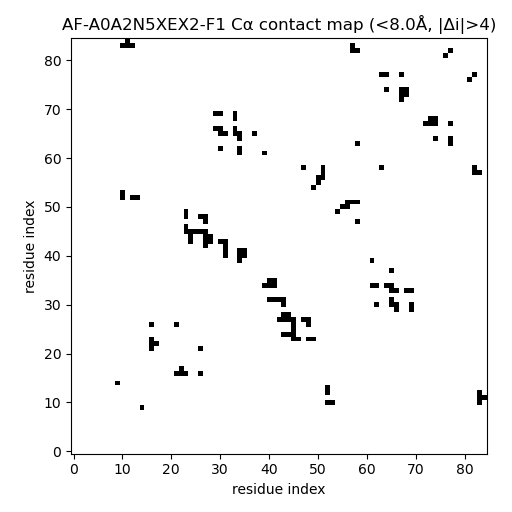8,70,71,44,62,75,75,46,55,77,78,40,48,86,78,101

pLDDT: mean 89.91, std 16.05, range [37.44, 98.81]

Secondary structure (DSSP, 8-state):
-----------HHHHHHHHTT--HHHHHHHHHHHHHHTT------HHHHHHHHHS-PPPPHHHHHHHHHHHT--TTHHHHS-TT-

Foldseek 3Di:
DDPDDDDDPFQPLNVVCVVVVHDLQRLLVQLQVLLVVVVHHHDSDSVVSCCLRPVVDFDDPSSVNSVCSSVVNDPVCCVVPPPPD

Sequence (85 aa):
MGKSIDRASSHPLAFVRRRRGWSYQELARVVADNARALGVPMAARREKVWRWEHWGVVPEADSQRALARALGVPAERLESHPWPD

Nearest PDB structures (foldseek):
  7adt-assembly1_A  TM=2.939E-01  e=5.886E+00  Orf virus

Radius of gyration: 13.96 Å; Cα contacts (8 Å, |Δi|>4): 82; chains: 1; bounding box: 24×29×44 Å